Protein AF-A0A0B6YDG9-F1 (afdb_monomer)

Solvent-accessible surface area (backbone atoms only — not comparable to full-atom values): 4619 Å² total; per-residue (Å²): 135,88,83,49,81,65,52,67,49,52,56,47,52,52,51,53,48,50,51,55,52,26,70,76,33,88,34,50,38,80,45,60,42,68,82,71,86,83,85,56,88,100,61,86,84,83,68,48,76,48,80,47,70,83,58,90,83,88,86,85,83,85,88,82,86,87,132

Nearest PDB structures (foldseek):
  3hs0-assembly1_F  TM=5.293E-01  e=4.481E+00  Naja kaouthia
  3hs0-assembly2_A  TM=5.338E-01  e=7.265E+00  Naja kaouthia
  4krr-assembly1_A  TM=3.560E-01  e=5.144E+00  Drosophila melanogaster
  7sb2-assembly1_B  TM=4.145E-01  e=8.341E+00  Capnocytophaga canimorsus Cc5

Radiu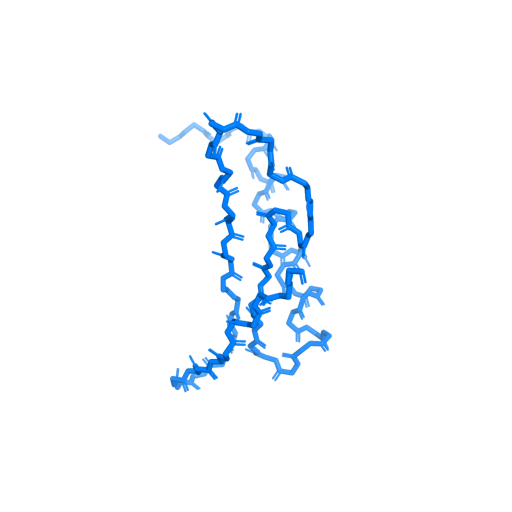s of gyration: 15.94 Å; Cα contacts (8 Å, |Δi|>4): 41; chains: 1; bounding box: 42×32×36 Å

Structure (mmCIF, N/CA/C/O backbone):
data_AF-A0A0B6YDG9-F1
#
_entry.id   AF-A0A0B6YDG9-F1
#
loop_
_atom_site.group_PDB
_atom_site.id
_atom_site.type_symbol
_atom_site.label_atom_id
_atom_site.label_alt_id
_atom_site.label_comp_id
_atom_site.label_asym_id
_atom_site.label_entity_id
_atom_site.label_seq_id
_atom_site.pdbx_PDB_ins_code
_atom_site.Cartn_x
_atom_site.Cartn_y
_atom_site.Cartn_z
_atom_site.occupancy
_atom_site.B_iso_or_equiv
_atom_site.auth_seq_id
_atom_site.auth_comp_id
_atom_site.auth_asym_id
_atom_site.auth_atom_id
_atom_site.pdbx_PDB_model_num
ATOM 1 N N . VAL A 1 1 ? 20.510 22.495 1.319 1.00 41.84 1 VAL A N 1
ATOM 2 C CA . VAL A 1 1 ? 20.467 21.013 1.381 1.00 41.84 1 VAL A CA 1
ATOM 3 C C . VAL A 1 1 ? 21.416 20.583 2.486 1.00 41.84 1 VAL A C 1
ATOM 5 O O . VAL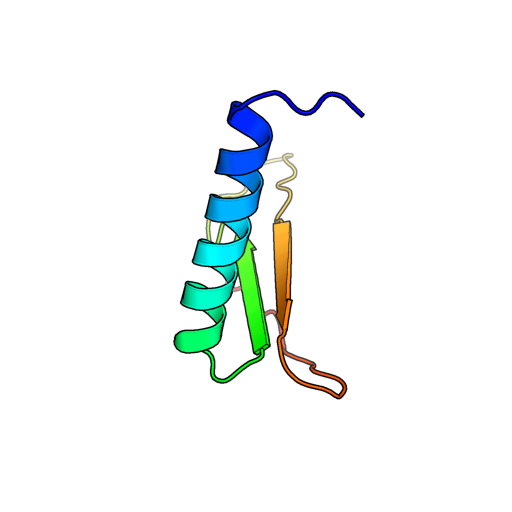 A 1 1 ? 22.615 20.767 2.338 1.00 41.84 1 VAL A O 1
ATOM 8 N N . ASN A 1 2 ? 20.895 20.163 3.638 1.00 43.62 2 ASN A N 1
ATOM 9 C CA . ASN A 1 2 ? 21.708 19.900 4.827 1.00 43.62 2 ASN A CA 1
ATOM 10 C C . ASN A 1 2 ? 22.155 18.425 4.807 1.00 43.62 2 ASN A C 1
ATOM 12 O O . ASN A 1 2 ? 21.400 17.546 5.214 1.00 43.62 2 ASN A O 1
ATOM 16 N N . ILE A 1 3 ? 23.335 18.132 4.248 1.00 52.38 3 ILE A N 1
ATOM 17 C CA . ILE A 1 3 ? 23.837 16.755 4.074 1.00 52.38 3 ILE A CA 1
ATOM 18 C C . ILE A 1 3 ? 24.706 16.378 5.280 1.00 52.38 3 ILE A C 1
ATOM 20 O O . ILE A 1 3 ? 25.931 16.314 5.197 1.00 52.38 3 ILE A O 1
ATOM 24 N N . GLY A 1 4 ? 24.066 16.152 6.428 1.00 48.72 4 GLY A N 1
ATOM 25 C CA . GLY A 1 4 ? 24.723 15.535 7.581 1.00 48.72 4 GLY A CA 1
ATOM 26 C C . GLY A 1 4 ? 24.970 14.030 7.355 1.00 48.72 4 GLY A C 1
ATOM 27 O O . GLY A 1 4 ? 24.274 13.405 6.550 1.00 48.72 4 GLY A O 1
ATOM 28 N N . PRO A 1 5 ? 25.914 13.400 8.078 1.00 53.88 5 PRO A N 1
ATOM 29 C CA . PRO A 1 5 ? 26.225 11.967 7.949 1.00 53.88 5 PRO A CA 1
ATOM 30 C C . PRO A 1 5 ? 25.020 11.029 8.190 1.00 53.88 5 PRO A C 1
ATOM 32 O O . PRO A 1 5 ? 24.991 9.912 7.671 1.00 53.88 5 PRO A O 1
ATOM 35 N N . GLY A 1 6 ? 23.983 11.494 8.898 1.00 57.88 6 GLY A N 1
ATOM 36 C CA . GLY A 1 6 ? 22.719 10.769 9.073 1.00 57.88 6 GLY A CA 1
ATOM 37 C C . GLY A 1 6 ? 21.887 10.618 7.792 1.00 57.88 6 GLY A C 1
ATOM 38 O O . GLY A 1 6 ? 21.286 9.568 7.591 1.00 57.88 6 GLY A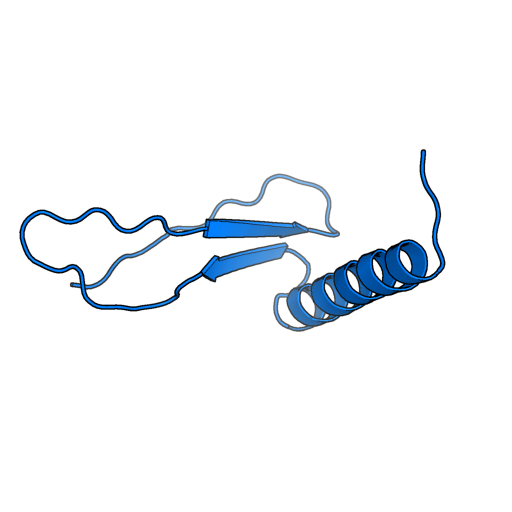 O 1
ATOM 39 N N . SER A 1 7 ? 21.914 11.598 6.880 1.00 57.97 7 SER A N 1
ATOM 40 C CA . SER A 1 7 ? 21.168 11.538 5.606 1.00 57.97 7 SER A CA 1
ATOM 41 C C . SER A 1 7 ? 21.768 10.490 4.663 1.00 57.97 7 SER A C 1
ATOM 43 O O . SER A 1 7 ? 21.064 9.636 4.147 1.00 57.97 7 SER A O 1
ATOM 45 N N . LYS A 1 8 ? 23.099 10.385 4.556 1.00 62.91 8 LYS A N 1
ATOM 46 C CA . LYS A 1 8 ? 23.717 9.287 3.780 1.00 62.91 8 LYS A CA 1
ATOM 47 C C . LYS A 1 8 ? 23.328 7.895 4.301 1.00 62.91 8 LYS A C 1
ATOM 49 O O . LYS A 1 8 ? 23.285 6.941 3.528 1.00 62.91 8 LYS A O 1
ATOM 54 N N . THR 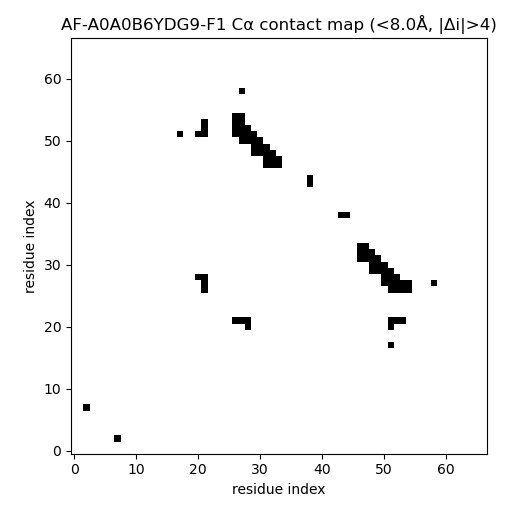A 1 9 ? 23.033 7.783 5.596 1.00 79.25 9 THR A N 1
ATOM 55 C CA . THR A 1 9 ? 22.641 6.525 6.243 1.00 79.25 9 THR A CA 1
ATOM 56 C C . THR A 1 9 ? 21.161 6.209 6.025 1.00 79.25 9 THR A C 1
ATOM 58 O O . THR A 1 9 ? 20.830 5.075 5.684 1.00 79.25 9 THR A O 1
ATOM 61 N N . ALA A 1 10 ? 20.275 7.199 6.157 1.00 81.69 10 ALA A N 1
ATOM 62 C CA . ALA A 1 10 ? 18.838 7.029 5.940 1.00 81.69 10 ALA A CA 1
ATOM 63 C C . ALA A 1 10 ? 18.511 6.714 4.471 1.00 81.69 10 ALA A C 1
ATOM 65 O O . ALA A 1 10 ? 17.743 5.793 4.186 1.00 81.69 10 ALA A O 1
ATOM 66 N N . GLU A 1 11 ? 19.155 7.406 3.532 1.00 83.38 11 GLU A N 1
ATOM 67 C CA . GLU A 1 11 ? 18.975 7.177 2.101 1.00 83.38 11 GLU A CA 1
ATOM 68 C C . GLU A 1 11 ? 19.451 5.773 1.715 1.00 83.38 11 GLU A C 1
ATOM 70 O O . GLU A 1 11 ? 18.766 5.069 0.968 1.00 83.38 11 GLU A O 1
ATOM 75 N N . LYS A 1 12 ? 20.581 5.328 2.281 1.00 85.81 12 LYS A N 1
ATOM 76 C CA . LYS A 1 12 ? 21.081 3.964 2.092 1.00 85.81 12 LYS A CA 1
ATOM 77 C C . LYS A 1 12 ? 20.132 2.925 2.693 1.00 85.81 12 LYS A C 1
ATOM 79 O O . LYS A 1 12 ? 19.792 1.962 2.014 1.00 85.81 12 LYS A O 1
ATOM 84 N N . ALA A 1 13 ? 19.625 3.157 3.904 1.00 85.12 13 ALA A N 1
ATOM 85 C CA . ALA A 1 13 ? 18.641 2.278 4.535 1.00 85.12 13 ALA A CA 1
ATOM 86 C C . ALA A 1 13 ? 17.352 2.162 3.703 1.00 85.12 13 ALA A C 1
ATOM 88 O O . ALA A 1 13 ? 16.829 1.063 3.518 1.00 85.12 13 ALA A O 1
ATOM 89 N N . LYS A 1 14 ? 16.871 3.275 3.133 1.00 84.88 14 LYS A N 1
ATOM 90 C CA . LYS A 1 14 ? 15.721 3.281 2.219 1.00 84.88 14 LYS A CA 1
ATOM 91 C C . LYS A 1 14 ? 16.005 2.465 0.958 1.00 84.88 14 LYS A C 1
ATOM 93 O O . LYS A 1 14 ? 15.160 1.672 0.552 1.00 84.88 14 LYS A O 1
ATOM 98 N N . GLN A 1 15 ? 17.177 2.636 0.344 1.00 85.12 15 GLN A N 1
ATOM 99 C CA . GLN A 1 15 ? 17.573 1.871 -0.844 1.00 85.12 15 GLN A CA 1
ATOM 100 C C . GLN A 1 15 ? 17.675 0.369 -0.559 1.00 85.12 15 GLN A C 1
ATOM 102 O O . GLN A 1 15 ? 17.162 -0.437 -1.337 1.00 85.12 15 GLN A O 1
ATOM 107 N N . ASP A 1 16 ? 18.301 -0.008 0.553 1.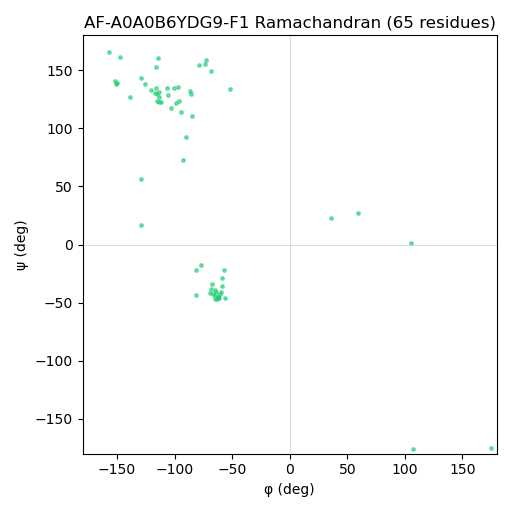00 87.12 16 ASP A N 1
ATOM 108 C CA . ASP A 1 16 ? 18.457 -1.408 0.950 1.00 87.12 16 ASP A CA 1
ATOM 109 C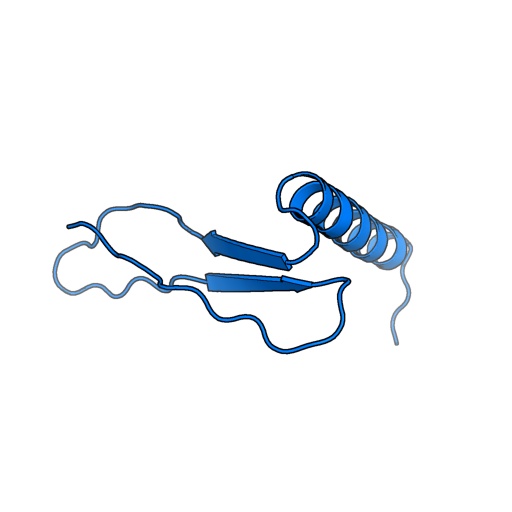 C . ASP A 1 16 ? 17.098 -2.050 1.263 1.00 87.12 16 ASP A C 1
ATOM 111 O O . ASP A 1 16 ? 16.831 -3.178 0.838 1.00 87.12 16 ASP A O 1
ATOM 115 N N . TYR A 1 17 ? 16.193 -1.306 1.908 1.00 85.75 17 TYR A N 1
ATOM 116 C CA . TYR A 1 17 ? 14.819 -1.751 2.134 1.00 85.75 17 TYR A CA 1
ATOM 117 C C . TYR A 1 17 ? 14.051 -1.948 0.821 1.00 85.75 17 TYR A C 1
ATOM 119 O O . TYR A 1 17 ? 13.447 -3.003 0.623 1.00 85.75 17 TYR A O 1
ATOM 127 N N . SER A 1 18 ? 14.120 -0.990 -0.112 1.00 86.00 18 SER A N 1
ATOM 128 C CA . SER A 1 18 ? 13.490 -1.124 -1.434 1.00 86.00 18 SER A CA 1
ATOM 129 C C . SER A 1 18 ? 13.983 -2.372 -2.169 1.00 86.00 18 SER A C 1
ATOM 131 O O . SER A 1 18 ? 13.171 -3.151 -2.665 1.00 86.00 18 SER A O 1
ATOM 133 N N . LYS A 1 19 ? 15.301 -2.622 -2.175 1.00 86.06 19 LYS A N 1
ATOM 134 C CA . LYS A 1 19 ? 15.889 -3.830 -2.782 1.00 86.06 19 LYS A CA 1
ATOM 135 C C . LYS A 1 19 ? 15.382 -5.109 -2.121 1.00 86.06 19 LYS A C 1
ATOM 137 O O . LYS A 1 19 ? 15.076 -6.075 -2.816 1.00 86.06 19 LYS A O 1
ATOM 142 N N . LEU A 1 20 ? 15.277 -5.131 -0.791 1.00 85.94 20 LEU A N 1
ATOM 143 C CA . LEU A 1 20 ? 14.754 -6.282 -0.052 1.00 85.94 20 LEU A CA 1
ATOM 144 C C . LEU A 1 20 ? 13.297 -6.583 -0.434 1.00 85.94 20 LEU A C 1
ATOM 146 O O . LEU A 1 20 ? 12.952 -7.742 -0.680 1.00 85.94 20 LEU A O 1
ATOM 150 N N . VAL A 1 21 ? 12.456 -5.548 -0.485 1.00 85.62 21 VAL A N 1
ATOM 151 C CA . VAL A 1 21 ? 11.031 -5.661 -0.826 1.00 85.62 21 VAL A CA 1
ATOM 152 C C . VAL A 1 21 ? 10.854 -6.136 -2.272 1.00 85.62 21 VAL A C 1
ATOM 154 O O . VAL A 1 21 ? 10.120 -7.097 -2.511 1.00 85.62 21 VAL A O 1
ATOM 157 N N . LEU A 1 22 ? 11.577 -5.533 -3.219 1.00 86.00 22 LEU A N 1
ATOM 158 C CA . LEU A 1 22 ? 11.496 -5.865 -4.646 1.00 86.00 22 LEU A CA 1
ATOM 159 C C . LEU A 1 22 ? 12.058 -7.255 -4.961 1.00 86.00 22 LEU A C 1
ATOM 161 O O . LEU A 1 22 ? 11.438 -8.003 -5.717 1.00 86.00 22 LEU A O 1
ATOM 165 N N . ARG A 1 23 ? 13.148 -7.671 -4.295 1.00 76.88 23 ARG A N 1
ATOM 166 C CA . ARG A 1 23 ? 13.700 -9.035 -4.415 1.00 76.88 23 ARG A CA 1
ATOM 167 C C . ARG A 1 23 ? 12.685 -10.106 -4.011 1.00 76.88 23 ARG A C 1
ATOM 169 O O . ARG A 1 23 ? 12.671 -11.185 -4.596 1.00 76.88 23 ARG A O 1
ATOM 176 N N . ARG A 1 24 ? 11.844 -9.828 -3.008 1.00 71.75 24 ARG A N 1
ATOM 177 C CA . ARG A 1 24 ? 10.796 -10.757 -2.546 1.00 71.75 24 ARG A CA 1
ATOM 178 C C . ARG A 1 24 ? 9.532 -10.719 -3.413 1.00 71.75 24 ARG A C 1
ATOM 180 O O . ARG A 1 24 ? 8.791 -11.696 -3.415 1.00 71.75 24 ARG A O 1
ATOM 187 N N . LYS A 1 25 ? 9.296 -9.634 -4.158 1.00 62.75 25 LYS A N 1
ATOM 188 C CA . LYS A 1 25 ? 8.107 -9.414 -4.998 1.00 62.75 25 LYS A CA 1
ATOM 189 C C . LYS A 1 25 ? 8.483 -8.998 -6.432 1.00 62.75 25 LYS A C 1
ATOM 191 O O . LYS A 1 25 ? 8.080 -7.938 -6.878 1.00 62.75 25 LYS A O 1
ATOM 196 N N . LYS A 1 26 ? 9.287 -9.814 -7.131 1.00 66.88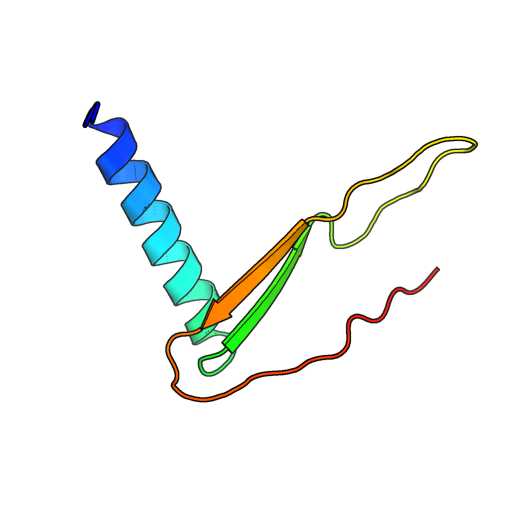 26 LYS A N 1
ATOM 197 C CA . LYS A 1 26 ? 9.560 -9.839 -8.597 1.00 66.88 26 LYS A CA 1
ATOM 198 C C . LYS A 1 26 ? 9.623 -8.497 -9.384 1.00 66.88 26 LYS A C 1
ATOM 200 O O . LYS A 1 26 ? 9.458 -8.528 -10.597 1.00 66.88 26 LYS A O 1
ATOM 205 N N . GLY A 1 27 ? 9.893 -7.362 -8.736 1.00 78.62 27 GLY A N 1
ATOM 206 C CA . GLY A 1 27 ? 10.075 -6.035 -9.340 1.00 78.62 27 GLY A CA 1
ATOM 207 C C . GLY A 1 27 ? 8.935 -5.006 -9.187 1.00 78.62 27 GLY A C 1
ATOM 208 O O . GLY A 1 27 ? 9.063 -3.865 -9.633 1.00 78.62 27 GLY A O 1
ATOM 209 N N . ALA A 1 28 ? 7.843 -5.343 -8.491 1.00 88.25 28 ALA A N 1
ATOM 210 C CA . ALA A 1 28 ? 6.854 -4.356 -8.039 1.00 88.25 28 ALA A CA 1
ATOM 211 C C . ALA A 1 28 ? 6.170 -4.801 -6.739 1.00 88.25 28 ALA A C 1
ATOM 213 O O . ALA A 1 28 ? 5.833 -5.972 -6.556 1.00 88.25 28 ALA A O 1
ATOM 214 N N . ALA A 1 29 ? 5.959 -3.868 -5.813 1.00 90.31 29 ALA A N 1
ATOM 215 C CA . ALA A 1 29 ? 5.414 -4.171 -4.499 1.00 90.31 29 ALA A CA 1
ATOM 216 C C . ALA A 1 29 ? 4.631 -3.008 -3.898 1.00 90.31 29 ALA A C 1
ATOM 218 O O . ALA A 1 29 ? 5.105 -1.876 -3.872 1.00 90.31 29 ALA A O 1
ATOM 219 N N . PHE A 1 30 ? 3.499 -3.332 -3.279 1.00 90.69 30 PHE A N 1
ATOM 220 C CA . PHE A 1 30 ? 2.790 -2.447 -2.361 1.00 90.69 30 PHE A CA 1
ATOM 221 C C . PHE A 1 30 ? 2.988 -2.940 -0.921 1.00 90.69 30 PHE A C 1
ATOM 223 O O . PHE A 1 30 ? 2.911 -4.149 -0.649 1.00 90.69 30 PHE A O 1
ATOM 230 N N . MET A 1 31 ? 3.290 -2.011 -0.015 1.00 91.94 31 MET A N 1
ATOM 231 C CA . MET A 1 31 ? 3.447 -2.238 1.422 1.00 91.94 31 MET A CA 1
ATOM 232 C C . MET A 1 31 ? 2.441 -1.376 2.184 1.00 91.94 31 MET A C 1
ATOM 234 O O . MET A 1 31 ? 2.321 -0.186 1.903 1.00 91.94 31 MET A O 1
ATOM 238 N N . VAL A 1 32 ? 1.742 -1.977 3.146 1.00 93.69 32 VAL A N 1
ATOM 239 C CA . VAL A 1 32 ? 0.665 -1.348 3.922 1.00 93.69 32 VAL A CA 1
ATOM 240 C C . VAL A 1 32 ? 1.086 -1.264 5.386 1.00 93.69 32 VAL A C 1
ATOM 242 O O . VAL A 1 32 ? 1.538 -2.265 5.950 1.00 93.69 32 VAL A O 1
ATOM 245 N N . GLN A 1 33 ? 0.967 -0.085 5.999 1.00 94.88 33 GLN A N 1
ATOM 246 C CA . GLN A 1 33 ? 1.320 0.145 7.401 1.00 94.88 33 GLN A CA 1
ATOM 247 C C . GLN A 1 33 ? 0.294 1.051 8.112 1.00 94.88 33 GLN A C 1
ATOM 249 O O . GLN A 1 33 ? 0.053 2.159 7.642 1.00 94.88 33 GLN A O 1
ATOM 254 N N . PRO A 1 34 ? -0.269 0.633 9.259 1.00 95.06 34 PRO A N 1
ATOM 255 C CA . PRO A 1 34 ? -0.155 -0.709 9.826 1.00 95.06 34 PRO A CA 1
ATOM 256 C C . PRO A 1 34 ? -0.899 -1.744 8.949 1.00 95.06 34 PRO A C 1
ATOM 258 O O . PRO A 1 34 ? -1.879 -1.396 8.294 1.00 95.06 34 PRO A O 1
ATOM 261 N N . PRO A 1 35 ? -0.447 -3.012 8.893 1.00 93.06 35 PRO A N 1
ATOM 262 C CA . PRO A 1 35 ? -1.097 -4.046 8.078 1.00 93.06 35 PRO A CA 1
ATOM 263 C C . PRO A 1 35 ? -2.391 -4.591 8.706 1.00 93.06 35 PRO A C 1
ATOM 265 O O . PRO A 1 35 ? -3.173 -5.251 8.029 1.00 93.06 35 PRO A O 1
ATOM 268 N N . ASN A 1 36 ? -2.588 -4.362 10.004 1.00 95.12 36 ASN A N 1
ATOM 269 C CA . ASN A 1 36 ? -3.790 -4.672 10.770 1.00 95.12 36 ASN A CA 1
ATOM 270 C C . ASN A 1 36 ? -3.832 -3.768 12.010 1.00 95.12 36 ASN A C 1
ATOM 272 O O . ASN A 1 36 ? -2.828 -3.145 12.362 1.00 95.12 36 ASN A O 1
ATOM 276 N N . GLY A 1 37 ? -4.982 -3.702 12.665 1.00 93.88 37 GLY A N 1
ATOM 277 C CA . GLY A 1 37 ? -5.153 -2.957 13.901 1.00 93.88 37 GLY A CA 1
ATOM 278 C C . GLY A 1 37 ? -6.605 -2.960 14.351 1.00 93.88 37 GLY A C 1
ATOM 279 O O . GLY A 1 37 ? -7.454 -3.598 13.735 1.00 93.88 37 GLY A O 1
ATOM 280 N N . GLU A 1 38 ? -6.874 -2.216 15.416 1.00 95.00 38 GLU A N 1
ATOM 281 C CA . GLU A 1 38 ? -8.214 -2.002 15.950 1.00 95.00 38 GLU A CA 1
ATOM 282 C C . GLU A 1 38 ? -8.596 -0.532 15.772 1.00 95.00 38 GLU A C 1
ATOM 284 O O . GLU A 1 38 ? -7.825 0.365 16.125 1.00 95.00 38 GLU A O 1
ATOM 289 N N . LEU A 1 39 ? -9.792 -0.283 15.236 1.00 95.00 39 LEU A N 1
ATOM 290 C CA . LEU A 1 39 ? -10.352 1.060 15.163 1.00 95.00 39 LEU A CA 1
ATOM 291 C C . LEU A 1 39 ? -11.256 1.288 16.373 1.00 95.00 39 LEU A C 1
ATOM 293 O O . LEU A 1 39 ? -12.301 0.655 16.509 1.00 95.00 39 LEU A O 1
ATOM 297 N N . LYS A 1 40 ? -10.859 2.207 17.254 1.00 96.56 40 LYS A N 1
ATOM 298 C CA . LYS A 1 40 ? -11.643 2.533 18.448 1.00 96.56 40 LYS A CA 1
ATOM 299 C C . LYS A 1 40 ? -12.891 3.347 18.084 1.00 96.56 40 LYS A C 1
ATOM 301 O O . LYS A 1 40 ? -12.875 4.065 17.076 1.00 96.56 40 LYS A O 1
ATOM 306 N N . PRO A 1 41 ? -13.947 3.313 18.918 1.00 97.50 41 PRO A N 1
ATOM 307 C CA . PRO A 1 41 ? -15.138 4.125 18.704 1.00 97.50 41 PRO A CA 1
ATOM 308 C C . PRO A 1 41 ? -14.793 5.603 18.509 1.00 97.50 41 PRO A C 1
ATOM 310 O O . PRO A 1 41 ? -14.013 6.165 19.276 1.00 97.50 41 PRO A O 1
ATOM 313 N N . PHE A 1 42 ? -15.394 6.221 17.491 1.00 97.06 42 PHE A N 1
ATOM 314 C CA . PHE A 1 42 ? -15.232 7.645 17.170 1.00 97.06 42 PHE A CA 1
ATOM 315 C C . PHE A 1 42 ? -13.784 8.072 16.863 1.00 97.06 42 PHE A C 1
ATOM 317 O O . PHE A 1 42 ? -13.427 9.234 17.053 1.00 97.06 42 PHE A O 1
ATOM 324 N N . THR A 1 43 ? -12.944 7.149 16.380 1.00 97.38 43 THR A N 1
ATOM 325 C CA . THR A 1 43 ? -11.562 7.446 15.971 1.00 97.38 43 THR A CA 1
ATOM 326 C C . THR A 1 43 ? -11.332 7.256 14.475 1.00 97.38 43 THR A C 1
ATOM 328 O O . THR A 1 43 ? -12.073 6.544 13.799 1.00 97.38 43 THR A O 1
ATOM 331 N N . THR A 1 44 ? -10.263 7.878 13.975 1.00 95.88 44 THR A N 1
ATOM 332 C CA . THR A 1 44 ? -9.751 7.690 12.614 1.00 95.88 44 THR A CA 1
ATOM 333 C C . THR A 1 44 ? -8.360 7.077 12.681 1.00 95.88 44 THR A C 1
ATOM 335 O O . THR A 1 44 ? -7.509 7.555 13.431 1.00 95.88 44 THR A O 1
ATOM 338 N N . GLN A 1 45 ? -8.104 6.068 11.848 1.00 93.75 45 GLN A N 1
ATOM 339 C CA . GLN A 1 45 ? -6.773 5.499 11.654 1.00 93.75 45 GLN A CA 1
ATOM 340 C C . GLN A 1 45 ? -6.289 5.787 10.233 1.00 93.75 45 GLN A C 1
ATOM 342 O O . GLN A 1 45 ? -6.964 5.466 9.257 1.00 93.75 45 GLN A O 1
ATOM 347 N N . ILE A 1 46 ? -5.094 6.366 10.119 1.00 94.62 46 ILE A N 1
ATOM 348 C CA . ILE A 1 46 ? -4.414 6.548 8.835 1.00 94.62 46 ILE A C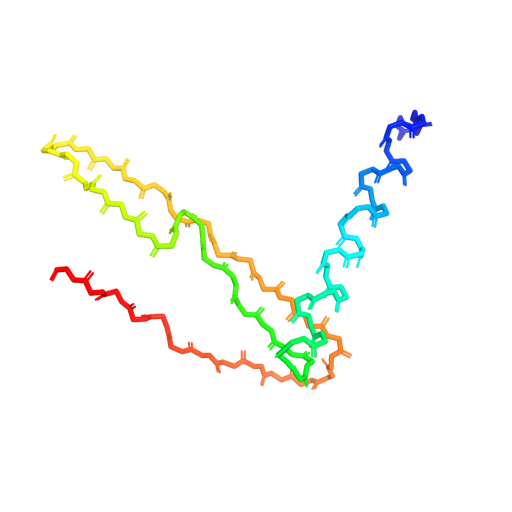A 1
ATOM 349 C C . ILE A 1 46 ? -3.624 5.275 8.529 1.00 94.62 46 ILE A C 1
ATOM 351 O O . ILE A 1 46 ? -2.896 4.775 9.391 1.00 94.62 46 ILE A O 1
ATOM 355 N N . ILE A 1 47 ? -3.758 4.773 7.302 1.00 95.06 47 ILE A N 1
ATOM 356 C CA . ILE A 1 47 ? -2.967 3.661 6.776 1.00 95.06 47 ILE A CA 1
ATOM 357 C C . ILE A 1 47 ? -2.089 4.200 5.647 1.00 95.06 47 ILE A C 1
ATOM 359 O O . ILE A 1 47 ? -2.584 4.766 4.673 1.00 95.06 47 ILE A O 1
ATOM 363 N N . GLN A 1 48 ? -0.778 4.029 5.778 1.00 95.88 48 GLN A N 1
ATOM 364 C CA . GLN A 1 48 ? 0.195 4.392 4.760 1.00 95.88 48 GLN A CA 1
ATOM 365 C C . GLN A 1 48 ? 0.362 3.246 3.762 1.00 95.88 48 GLN A C 1
ATOM 367 O O . GLN A 1 48 ? 0.638 2.106 4.144 1.00 95.88 48 GLN A O 1
ATOM 372 N N . ILE A 1 49 ? 0.260 3.574 2.475 1.00 93.94 49 ILE A N 1
ATOM 373 C CA . ILE A 1 49 ? 0.552 2.656 1.373 1.00 93.94 49 ILE A CA 1
ATOM 374 C C . ILE A 1 49 ? 1.809 3.158 0.669 1.00 93.94 49 ILE A C 1
ATOM 376 O O . ILE A 1 49 ? 1.872 4.300 0.218 1.00 93.94 49 ILE A O 1
ATOM 380 N N . SER A 1 50 ? 2.830 2.312 0.591 1.00 92.62 50 SER A N 1
ATOM 381 C CA . SER A 1 50 ? 4.084 2.608 -0.103 1.00 92.62 50 SER A CA 1
ATOM 382 C C . SER A 1 50 ? 4.251 1.675 -1.293 1.00 92.62 50 SER A C 1
ATOM 384 O O . SER A 1 50 ? 4.225 0.453 -1.136 1.00 92.62 50 SER A O 1
ATOM 386 N N . ALA A 1 51 ? 4.415 2.261 -2.477 1.00 91.00 51 ALA A N 1
ATOM 387 C CA . ALA A 1 51 ? 4.680 1.542 -3.714 1.00 91.00 51 ALA A CA 1
ATOM 388 C C . ALA A 1 51 ? 6.185 1.533 -4.015 1.00 91.00 51 ALA A C 1
ATOM 390 O O . ALA A 1 51 ? 6.859 2.560 -3.912 1.00 91.00 51 ALA A O 1
ATOM 391 N N . TYR A 1 52 ? 6.695 0.370 -4.404 1.00 90.00 52 TYR A N 1
ATOM 392 C CA . TYR A 1 52 ? 8.069 0.143 -4.834 1.00 90.00 52 TYR A CA 1
ATOM 393 C C . TYR A 1 52 ? 8.040 -0.506 -6.212 1.00 90.00 52 TYR A C 1
ATOM 395 O O . TYR A 1 52 ? 7.248 -1.417 -6.454 1.00 90.00 52 TYR A O 1
ATOM 403 N N . ASN A 1 53 ? 8.918 -0.057 -7.097 1.00 89.06 53 ASN A N 1
ATOM 404 C CA . ASN A 1 53 ? 9.036 -0.536 -8.466 1.00 89.06 53 ASN A CA 1
ATOM 405 C C . ASN A 1 53 ? 10.494 -0.348 -8.916 1.00 89.06 53 ASN A C 1
ATOM 407 O O . ASN A 1 53 ? 11.108 0.669 -8.584 1.00 89.06 53 ASN A O 1
ATOM 411 N N . ASP A 1 54 ? 11.022 -1.321 -9.655 1.00 87.06 54 ASP A N 1
ATOM 412 C CA . ASP A 1 54 ? 12.252 -1.196 -10.454 1.00 87.06 54 ASP A CA 1
ATOM 413 C C . ASP A 1 54 ? 12.057 -1.675 -11.907 1.00 87.06 54 ASP A C 1
ATOM 415 O O . ASP A 1 54 ? 13.024 -1.901 -12.636 1.00 87.06 54 ASP A O 1
ATOM 419 N N . LEU A 1 55 ? 10.797 -1.798 -12.337 1.00 85.62 55 LEU A N 1
ATOM 420 C CA . LEU A 1 55 ? 10.391 -2.257 -13.661 1.00 85.62 55 LEU A CA 1
ATOM 421 C C . LEU A 1 55 ? 9.656 -1.160 -14.432 1.00 85.62 55 LEU A C 1
ATOM 423 O O . LEU A 1 55 ? 8.974 -0.308 -13.866 1.00 85.62 55 LEU A O 1
ATOM 427 N N . TRP A 1 56 ? 9.725 -1.214 -15.756 1.00 86.50 56 TRP A N 1
ATOM 428 C CA . TRP A 1 56 ? 8.902 -0.354 -16.602 1.00 86.50 56 TRP A CA 1
ATOM 429 C C . TRP A 1 56 ? 7.466 -0.871 -16.712 1.00 86.50 56 TRP A C 1
ATOM 431 O O . TRP A 1 56 ? 7.209 -2.067 -16.602 1.00 86.50 56 TRP A O 1
ATOM 441 N N . GLY A 1 57 ? 6.534 0.041 -16.988 1.00 87.19 57 GLY A N 1
ATOM 442 C CA . GLY A 1 57 ? 5.120 -0.270 -17.189 1.00 87.19 57 GLY A CA 1
ATOM 443 C C . GLY A 1 57 ? 4.227 0.162 -16.029 1.00 87.19 57 GLY A C 1
ATOM 444 O O . GLY A 1 57 ? 4.662 0.814 -15.079 1.00 87.19 57 GLY A O 1
ATOM 445 N N . SER A 1 58 ? 2.945 -0.179 -16.140 1.00 86.56 58 SER A N 1
ATOM 446 C CA . SER A 1 58 ? 1.919 0.163 -15.156 1.00 86.56 58 SER A CA 1
ATOM 447 C C . SER A 1 58 ? 1.542 -1.065 -14.339 1.00 86.56 58 SER A C 1
ATOM 449 O O . SER A 1 58 ? 1.199 -2.107 -14.893 1.00 86.56 58 SER A O 1
ATOM 451 N N . TYR A 1 59 ? 1.571 -0.918 -13.017 1.00 85.94 59 TYR A N 1
ATOM 452 C CA . TYR A 1 59 ? 1.242 -1.978 -12.071 1.00 85.94 59 TYR A CA 1
ATOM 453 C C . TYR A 1 59 ? 0.020 -1.573 -11.269 1.00 85.94 59 TYR A C 1
ATOM 455 O O . TYR A 1 59 ? -0.031 -0.478 -10.714 1.00 85.94 59 TYR A O 1
ATOM 463 N N . ASN A 1 60 ? -0.944 -2.481 -11.202 1.00 88.56 60 ASN A N 1
ATOM 464 C CA . ASN A 1 60 ? -2.170 -2.310 -10.445 1.00 88.56 60 ASN A CA 1
ATOM 465 C C . ASN A 1 60 ? -2.354 -3.541 -9.564 1.00 88.56 60 ASN A C 1
ATOM 467 O O . ASN A 1 60 ? -2.015 -4.652 -9.975 1.00 88.56 60 ASN A O 1
ATOM 471 N N . ASP A 1 61 ? -2.875 -3.333 -8.363 1.00 89.44 61 ASP A N 1
ATOM 472 C CA . ASP A 1 61 ? -3.185 -4.400 -7.418 1.00 89.44 61 ASP A CA 1
ATOM 473 C C . ASP A 1 61 ? -4.409 -4.001 -6.585 1.00 89.44 61 ASP A C 1
ATOM 475 O O . ASP A 1 61 ? -4.766 -2.820 -6.510 1.00 89.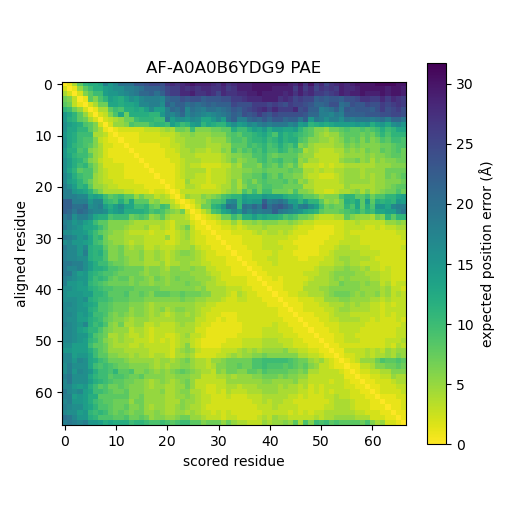44 61 ASP A O 1
ATOM 479 N N . ASN A 1 62 ? -5.051 -4.983 -5.959 1.00 92.25 62 ASN A N 1
ATOM 480 C CA . ASN A 1 62 ? -6.245 -4.783 -5.149 1.00 92.25 62 ASN A CA 1
ATOM 481 C C . ASN A 1 62 ? -5.880 -4.726 -3.662 1.00 92.25 62 ASN A C 1
ATOM 483 O O . ASN A 1 62 ? -5.360 -5.692 -3.100 1.00 92.25 62 ASN A O 1
ATOM 487 N N . LEU A 1 63 ? -6.221 -3.623 -2.990 1.00 92.06 63 LEU A N 1
ATOM 488 C CA . LEU A 1 63 ? -6.165 -3.557 -1.531 1.00 92.06 63 LEU A CA 1
ATOM 489 C C . LEU A 1 63 ? -7.461 -4.118 -0.937 1.00 92.06 63 LEU A C 1
ATOM 491 O O . LEU A 1 63 ? -8.515 -3.494 -1.032 1.00 92.06 63 LEU A O 1
ATOM 495 N N . ILE A 1 64 ? -7.371 -5.283 -0.297 1.00 93.88 64 ILE A N 1
ATOM 496 C CA . ILE A 1 64 ? -8.505 -5.934 0.366 1.00 93.88 64 ILE A CA 1
ATOM 497 C C . ILE A 1 64 ? -8.381 -5.725 1.876 1.00 93.88 64 ILE A C 1
ATOM 499 O O . ILE A 1 64 ? -7.433 -6.208 2.496 1.00 93.88 64 ILE A O 1
ATOM 503 N N . LEU A 1 65 ? -9.356 -5.035 2.468 1.00 90.88 65 LEU A N 1
ATOM 504 C CA . LEU A 1 65 ? -9.486 -4.876 3.916 1.00 90.88 65 LEU A CA 1
ATOM 505 C C . LEU A 1 65 ? -10.471 -5.922 4.443 1.00 90.88 65 LEU A C 1
ATOM 507 O O . LEU A 1 65 ? -11.609 -5.989 3.983 1.00 90.88 65 LEU A O 1
ATOM 511 N N . LYS A 1 66 ? -10.027 -6.741 5.396 1.00 93.81 66 LYS A N 1
ATOM 512 C CA . LYS A 1 66 ? -10.895 -7.662 6.139 1.00 93.81 66 LYS A CA 1
ATOM 513 C C . LYS A 1 66 ? -11.201 -7.039 7.496 1.00 93.81 66 LYS A C 1
ATOM 515 O O . LYS A 1 66 ? -10.281 -6.523 8.129 1.00 93.81 66 LYS A O 1
ATOM 520 N N . VAL A 1 67 ? -12.472 -7.082 7.888 1.00 88.38 67 VAL A N 1
ATOM 521 C CA . VAL A 1 67 ? -12.993 -6.559 9.159 1.00 88.38 67 VAL A CA 1
ATOM 522 C C . VAL A 1 67 ? -13.428 -7.726 10.024 1.00 88.38 67 VAL A C 1
ATOM 524 O O . VAL A 1 67 ? -14.060 -8.646 9.455 1.00 88.38 67 VAL A O 1
#

Sequence (67 aa):
VNIGPGSKTAEKAKQDYSKLVLRRKKGAAFMVQPPNGELKPFTTQIIQISAYNDLWGSYNDNLILKV

Organism: NCBI:txid1028688

Secondary structure (DSSP, 8-state):
----HHHHHHHHHHHHHHHHHHHHTTTEEEEEESSS----TT-----EEEEEE-SSS------PPP-

Mean predicted aligned error: 7.55 Å

pLDDT: mean 84.32, std 13.67, range [41.84, 97.5]

InterPro domains:
  IPR013783 Immunoglobulin-like fold [G3DSA:2.60.40.10] (6-67)
  IPR033304 Deleted in lung and esophageal cancer protein 1 [PTHR46348] (5-67)

Foldseek 3Di:
DDDDPVVVVVVVVVVVVLCVQCVVPVFKDKDKPPPDDDDDPPDDDDIDIDIHGPDDDDDDDDDDDDD